Protein AF-A0A2V8TR95-F1 (afdb_monomer_lite)

Radius of gyration: 20.81 Å; chains: 1; bounding box: 46×39×70 Å

Sequence (182 aa):
MVLDLKSNHQAQTRVYATKDAMKPKHHFWSSLAAGGALYWATGSSASLAGAMIGGFLIDSDHIIDQLWSIRHGAPLRRPVEDRPGRVKTAGMRASLVDRLRPRKLLRLPLIFHSYELLAAVAILTLNLSTPFLFGLLSGYVLHLSLDMMRHQHEFRSPLFYLLSYRLSNGFRRDRLIKPEYL

Secondary structure (DSSP, 8-state):
----SHHHHHHHHHHT-------HHHHHHHHHHHHHHHHHHH--HHHHHHHHHHHTGGGHHHHHHHHHHHHTT--SS------TT------HHHHHHHHHS-GGG-B---TTS-HHHHHHHHHHHHHH--HHHHHHHHHHHHHHHHHHHS-GGGBS-GGGG-HHHHHHTTTBHHHHB-GGG-

Structure (mmCIF, N/CA/C/O backbone):
data_AF-A0A2V8TR95-F1
#
_entry.id   AF-A0A2V8TR95-F1
#
loop_
_atom_site.group_PDB
_atom_site.id
_atom_site.type_symbol
_atom_site.label_atom_id
_atom_site.label_alt_id
_atom_site.label_comp_id
_atom_site.label_asym_id
_atom_site.label_entity_id
_atom_site.label_seq_id
_atom_site.pdbx_PDB_ins_code
_atom_site.Cartn_x
_atom_site.Cartn_y
_atom_site.Cartn_z
_atom_site.occupancy
_atom_site.B_iso_or_equiv
_atom_site.auth_seq_id
_atom_site.auth_comp_id
_atom_site.auth_asym_id
_atom_site.auth_atom_id
_atom_site.pdbx_PDB_model_num
ATOM 1 N N . MET A 1 1 ? -4.361 22.505 -51.318 1.00 41.06 1 MET A N 1
ATOM 2 C CA . MET A 1 1 ? -4.830 21.521 -50.321 1.00 41.06 1 MET A CA 1
ATOM 3 C C . MET A 1 1 ? -3.727 21.349 -49.280 1.00 41.06 1 MET A C 1
ATOM 5 O O . MET A 1 1 ? -2.886 20.474 -49.406 1.00 41.06 1 MET A O 1
ATOM 9 N N . VAL A 1 2 ? -3.649 22.286 -48.330 1.00 38.59 2 VAL A N 1
ATOM 10 C CA . VAL A 1 2 ? -2.674 22.260 -47.228 1.00 38.59 2 VAL A CA 1
ATOM 11 C C . VAL A 1 2 ? -3.328 21.453 -46.115 1.00 38.59 2 VAL A C 1
ATOM 13 O O . VAL A 1 2 ? -4.186 21.969 -45.405 1.00 38.59 2 VAL A O 1
ATOM 16 N N . LEU A 1 3 ? -3.019 20.159 -46.055 1.00 39.38 3 LEU A N 1
ATOM 17 C CA . LEU A 1 3 ? -3.517 19.288 -44.998 1.00 39.38 3 LEU A CA 1
ATOM 18 C C . LEU A 1 3 ? -2.753 19.563 -43.699 1.00 39.38 3 LEU A C 1
ATOM 20 O O . LEU A 1 3 ? -1.528 19.644 -43.652 1.00 39.38 3 LEU A O 1
ATOM 24 N N . ASP A 1 4 ? -3.562 19.753 -42.671 1.00 48.91 4 ASP A N 1
ATOM 25 C CA . ASP A 1 4 ? -3.293 20.093 -41.286 1.00 48.91 4 ASP A CA 1
ATOM 26 C C . ASP A 1 4 ? -2.218 19.215 -40.608 1.00 48.91 4 ASP A C 1
ATOM 28 O O . ASP A 1 4 ? -2.488 18.142 -40.076 1.00 48.91 4 ASP A O 1
ATOM 32 N N . LEU A 1 5 ? -0.974 19.701 -40.602 1.00 45.16 5 LEU A N 1
ATOM 33 C CA . LEU A 1 5 ? 0.138 19.143 -39.816 1.00 45.16 5 LEU A CA 1
ATOM 34 C C . LEU A 1 5 ? 0.207 19.718 -38.387 1.00 45.16 5 LEU A C 1
ATOM 36 O O . LEU A 1 5 ? 0.996 19.243 -37.569 1.00 45.16 5 LEU A O 1
ATOM 40 N N . LYS A 1 6 ? -0.598 20.742 -38.059 1.00 40.28 6 LYS A N 1
ATOM 41 C CA . LYS A 1 6 ? -0.555 21.405 -36.744 1.00 40.28 6 LYS A CA 1
ATOM 42 C C . LYS A 1 6 ? -1.412 20.691 -35.699 1.00 40.28 6 LYS A C 1
ATOM 44 O O . LYS A 1 6 ? -1.000 20.655 -34.538 1.00 40.28 6 LYS A O 1
ATOM 49 N N . SER A 1 7 ? -2.536 20.075 -36.075 1.00 42.84 7 SER A N 1
ATOM 50 C CA . SER A 1 7 ? -3.372 19.340 -35.112 1.00 42.84 7 SER A CA 1
ATOM 51 C C . SER A 1 7 ? -2.708 18.063 -34.586 1.00 42.84 7 SER A C 1
ATOM 53 O O . SER A 1 7 ? -2.855 17.732 -33.408 1.00 42.84 7 SER A O 1
ATOM 55 N N . ASN A 1 8 ? -1.881 17.397 -35.398 1.00 38.69 8 ASN A N 1
ATOM 56 C CA . ASN A 1 8 ? -1.250 16.133 -35.012 1.00 38.69 8 ASN A CA 1
ATOM 57 C C . ASN A 1 8 ? -0.116 16.320 -33.977 1.00 38.69 8 ASN A C 1
ATOM 59 O O . ASN A 1 8 ? 0.048 15.515 -33.059 1.00 38.69 8 ASN A O 1
ATOM 63 N N . HIS A 1 9 ? 0.618 17.438 -34.044 1.00 38.88 9 HIS A N 1
ATOM 64 C CA . HIS A 1 9 ? 1.634 17.777 -33.039 1.00 38.88 9 HIS A CA 1
ATOM 65 C C . HIS A 1 9 ? 1.031 18.213 -31.695 1.00 38.88 9 HIS A C 1
ATOM 67 O O . HIS A 1 9 ? 1.615 17.932 -30.643 1.00 38.88 9 HIS A O 1
ATOM 73 N N . GLN A 1 10 ? -0.140 18.860 -31.700 1.00 37.53 10 GLN A N 1
ATOM 74 C CA . GLN A 1 10 ? -0.847 19.212 -30.463 1.00 37.53 10 GLN A CA 1
ATOM 75 C C . GLN A 1 10 ? -1.501 17.998 -29.788 1.00 37.53 10 GLN A C 1
ATOM 77 O O . GLN A 1 10 ? -1.499 17.904 -28.560 1.00 37.53 10 GLN A O 1
ATOM 82 N N . ALA A 1 11 ? -1.983 17.028 -30.571 1.00 38.19 11 ALA A N 1
ATOM 83 C CA . ALA A 1 11 ? -2.485 15.765 -30.039 1.00 38.19 11 ALA A CA 1
ATOM 84 C C . ALA A 1 11 ? -1.372 14.952 -29.352 1.00 38.19 11 ALA A C 1
ATOM 86 O O . ALA A 1 11 ? -1.571 14.457 -28.245 1.00 38.19 11 ALA A O 1
ATOM 87 N N . GLN A 1 12 ? -0.173 14.886 -29.945 1.00 37.00 12 GLN A N 1
ATOM 88 C CA . GLN A 1 12 ? 0.962 14.169 -29.353 1.00 37.00 12 GLN A CA 1
ATOM 89 C C . GLN A 1 12 ? 1.557 14.877 -28.127 1.00 37.00 12 GLN A C 1
ATOM 91 O O . GLN A 1 12 ? 1.918 14.217 -27.156 1.00 37.00 12 GLN A O 1
ATOM 96 N N . THR A 1 13 ? 1.620 16.212 -28.107 1.00 33.09 13 THR A N 1
ATOM 97 C CA . THR A 1 13 ? 2.176 16.956 -26.956 1.00 33.09 13 THR A CA 1
ATOM 98 C C . THR A 1 13 ? 1.304 16.881 -25.702 1.00 33.09 13 THR A C 1
ATOM 100 O O . THR A 1 13 ? 1.837 16.959 -24.596 1.00 33.09 13 THR A O 1
ATOM 103 N N . ARG A 1 14 ? -0.008 16.640 -25.834 1.00 31.62 14 ARG A N 1
ATOM 104 C CA . ARG A 1 14 ? -0.898 16.400 -24.683 1.00 31.62 14 ARG A CA 1
ATOM 105 C C . ARG A 1 14 ? -0.671 15.044 -24.005 1.00 31.62 14 ARG A C 1
ATOM 107 O O . ARG A 1 14 ? -0.937 14.921 -22.813 1.00 31.62 14 ARG A O 1
ATOM 114 N N . VAL A 1 15 ? -0.160 14.050 -24.735 1.00 37.62 15 VAL A N 1
ATOM 115 C CA . VAL A 1 15 ? 0.069 12.682 -24.227 1.00 37.62 15 VAL A CA 1
ATOM 116 C C . VAL A 1 15 ? 1.329 12.596 -23.350 1.00 37.62 15 VAL A C 1
ATOM 118 O O . VAL A 1 15 ? 1.414 11.733 -22.481 1.00 37.62 15 VAL A O 1
ATOM 121 N N . TYR A 1 16 ? 2.265 13.541 -23.493 1.00 38.00 16 TYR A N 1
ATOM 122 C CA . TYR A 1 16 ? 3.501 13.625 -22.701 1.00 38.00 16 TYR A CA 1
ATOM 123 C C . TYR A 1 16 ? 3.459 14.697 -21.604 1.00 38.00 16 TYR A C 1
ATOM 125 O O . TYR A 1 16 ? 4.505 15.130 -21.116 1.00 38.00 16 TYR A O 1
ATOM 133 N N . ALA A 1 17 ? 2.268 15.130 -21.179 1.00 35.12 17 ALA A N 1
ATOM 134 C CA . ALA A 1 17 ? 2.146 15.794 -19.891 1.00 35.12 17 ALA A CA 1
ATOM 135 C C . ALA A 1 17 ? 2.527 14.760 -18.827 1.00 35.12 17 ALA A C 1
ATOM 137 O O . ALA A 1 17 ? 1.745 13.863 -18.514 1.00 35.12 17 ALA A O 1
ATOM 138 N N . THR A 1 18 ? 3.767 14.840 -18.342 1.00 44.66 18 THR A N 1
ATOM 139 C CA . THR A 1 18 ? 4.293 14.051 -17.230 1.00 44.66 18 THR A CA 1
ATOM 140 C C . THR A 1 18 ? 3.308 14.156 -16.079 1.00 44.66 18 THR A C 1
ATOM 142 O O . THR A 1 18 ? 3.309 15.148 -15.352 1.00 44.66 18 THR A O 1
ATOM 145 N N . LYS A 1 19 ? 2.422 13.162 -15.960 1.00 44.09 19 LYS A N 1
ATOM 146 C CA . LYS A 1 19 ? 1.510 13.053 -14.832 1.00 44.09 19 LYS A CA 1
ATOM 147 C C . LYS A 1 19 ? 2.379 13.049 -13.592 1.00 44.09 19 LYS A C 1
ATOM 149 O O . LYS A 1 19 ? 3.249 12.185 -13.468 1.00 44.09 19 LYS A O 1
ATOM 154 N N . ASP A 1 20 ? 2.160 14.038 -12.733 1.00 47.38 20 ASP A N 1
ATOM 155 C CA . ASP A 1 20 ? 2.769 14.117 -11.419 1.00 47.38 20 ASP A CA 1
ATOM 156 C C . ASP A 1 20 ? 2.633 12.748 -10.760 1.00 47.38 20 ASP A C 1
ATOM 158 O O . ASP A 1 20 ? 1.543 12.317 -10.383 1.00 47.38 20 ASP A O 1
ATOM 162 N N . ALA A 1 21 ? 3.749 12.023 -10.689 1.00 53.06 21 ALA A N 1
ATOM 163 C CA . ALA A 1 21 ? 3.827 10.828 -9.879 1.00 53.06 21 ALA A CA 1
ATOM 164 C C . ALA A 1 21 ? 3.361 11.235 -8.480 1.00 53.06 21 ALA A C 1
ATOM 166 O O . ALA A 1 21 ? 3.911 12.197 -7.932 1.00 53.06 21 ALA A O 1
ATOM 167 N N . MET A 1 22 ? 2.346 10.564 -7.921 1.00 56.94 22 MET A N 1
ATOM 168 C CA . MET A 1 22 ? 1.971 10.808 -6.532 1.00 56.94 22 MET A CA 1
ATOM 169 C C . MET A 1 22 ? 3.197 10.515 -5.680 1.00 56.94 22 MET A C 1
ATOM 171 O O . MET A 1 22 ? 3.671 9.394 -5.555 1.00 56.94 22 MET A O 1
ATOM 175 N N . LYS A 1 23 ? 3.801 11.604 -5.217 1.00 69.62 23 LYS A N 1
ATOM 176 C CA . LYS A 1 23 ? 4.974 11.590 -4.360 1.00 69.62 23 LYS A CA 1
ATOM 177 C C . LYS A 1 23 ? 4.580 10.931 -3.031 1.00 69.62 23 LYS A C 1
ATOM 179 O O . LYS A 1 23 ? 3.426 11.085 -2.628 1.00 69.62 23 LYS A O 1
ATOM 184 N N . PRO A 1 24 ? 5.534 10.348 -2.290 1.00 76.56 24 PRO A N 1
ATOM 185 C CA . PRO A 1 24 ? 5.293 9.743 -0.973 1.00 76.56 24 PRO A CA 1
ATOM 186 C C . PRO A 1 24 ? 4.473 10.619 -0.006 1.00 76.56 24 PRO A C 1
ATOM 188 O O . PRO A 1 24 ? 3.729 10.123 0.830 1.00 76.56 24 PRO A O 1
ATOM 191 N N . LYS A 1 25 ? 4.530 11.949 -0.167 1.00 84.12 25 LYS A N 1
ATOM 192 C CA . LYS A 1 25 ? 3.698 12.908 0.575 1.00 84.12 25 LYS A CA 1
ATOM 193 C C . LYS A 1 25 ? 2.183 12.682 0.427 1.00 84.12 25 LYS A C 1
ATOM 195 O O . LYS A 1 25 ? 1.451 12.970 1.362 1.00 84.12 25 LYS A O 1
ATOM 200 N N . HIS A 1 26 ? 1.694 12.220 -0.725 1.00 86.00 26 HIS A N 1
ATOM 201 C CA . HIS A 1 26 ? 0.260 11.998 -0.941 1.00 86.00 26 HIS A CA 1
ATOM 202 C C . HIS A 1 26 ? -0.218 10.756 -0.190 1.00 86.00 26 HIS A C 1
ATOM 204 O O . HIS A 1 26 ? -1.254 10.818 0.469 1.00 86.00 26 HIS A O 1
ATOM 210 N N . HIS A 1 27 ? 0.574 9.682 -0.205 1.00 87.12 27 HIS A N 1
ATOM 211 C CA . HIS A 1 27 ? 0.346 8.490 0.613 1.00 87.12 27 HIS A CA 1
ATOM 212 C C . HIS A 1 27 ? 0.390 8.845 2.102 1.00 87.12 27 HIS A C 1
ATOM 214 O O . HIS A 1 27 ? -0.530 8.509 2.837 1.00 87.12 27 HIS A O 1
ATOM 220 N N . PHE A 1 28 ? 1.358 9.662 2.534 1.00 92.81 28 PHE A N 1
ATOM 221 C CA . PHE A 1 28 ? 1.416 10.159 3.911 1.00 92.81 28 PHE A CA 1
ATOM 222 C C . PHE A 1 28 ? 0.146 10.917 4.331 1.00 92.81 28 PHE A C 1
ATOM 224 O O . PHE A 1 28 ? -0.494 10.551 5.314 1.00 92.81 28 PHE A O 1
ATOM 231 N N . TRP A 1 29 ? -0.243 11.964 3.592 1.00 94.69 29 TRP A N 1
ATOM 232 C CA . TRP A 1 29 ? -1.382 12.808 3.977 1.00 94.69 29 TRP A CA 1
ATOM 233 C C . TRP A 1 29 ? -2.720 12.075 3.900 1.00 94.69 29 TRP A C 1
ATOM 235 O O . TRP A 1 29 ? -3.569 12.268 4.767 1.00 94.69 29 TRP A O 1
ATOM 245 N N . SER A 1 30 ? -2.910 11.225 2.891 1.00 92.50 30 SER A N 1
ATOM 246 C CA . SER A 1 30 ? -4.129 10.420 2.761 1.00 92.50 30 SER A CA 1
ATOM 247 C C . SER A 1 30 ? -4.240 9.375 3.875 1.00 92.50 30 SER A C 1
ATOM 249 O O . SER A 1 30 ? -5.306 9.242 4.473 1.00 92.50 30 SER A O 1
ATOM 251 N N . SER A 1 31 ? -3.133 8.719 4.236 1.00 93.44 31 SER A N 1
ATOM 252 C CA . SER A 1 31 ? -3.071 7.774 5.359 1.00 93.44 31 SER A CA 1
ATOM 253 C C . SER A 1 31 ? -3.316 8.451 6.697 1.00 93.44 31 SER A C 1
ATOM 255 O O . SER A 1 31 ? -4.042 7.917 7.533 1.00 93.44 31 SER A O 1
ATOM 257 N N . LEU A 1 32 ? -2.759 9.649 6.887 1.00 96.25 32 LEU A N 1
ATOM 258 C CA . LEU A 1 32 ? -2.975 10.441 8.092 1.00 96.25 32 LEU A CA 1
ATOM 259 C C . LEU A 1 32 ? -4.439 10.872 8.211 1.00 96.25 32 LEU A C 1
ATOM 261 O O . LEU A 1 32 ? -5.017 10.764 9.288 1.00 96.25 32 LEU A O 1
ATOM 265 N N . ALA A 1 33 ? -5.053 11.316 7.111 1.00 96.00 33 ALA A N 1
ATOM 266 C CA . ALA A 1 33 ? -6.463 11.689 7.087 1.00 96.00 33 ALA A CA 1
ATOM 267 C C . ALA A 1 33 ? -7.376 10.485 7.373 1.00 96.00 33 ALA A C 1
ATOM 269 O O . ALA A 1 33 ? -8.257 10.572 8.227 1.00 96.00 33 ALA A O 1
ATOM 270 N N . ALA A 1 34 ? -7.136 9.346 6.716 1.00 94.38 34 ALA A N 1
ATOM 271 C CA . ALA A 1 34 ? -7.910 8.125 6.929 1.00 94.38 34 ALA A CA 1
ATOM 272 C C . ALA A 1 34 ? -7.736 7.574 8.351 1.00 94.38 34 ALA A C 1
ATOM 274 O O . ALA A 1 34 ? -8.714 7.255 9.026 1.00 94.38 34 ALA A O 1
ATOM 275 N N . GLY A 1 35 ? -6.499 7.521 8.843 1.00 95.31 35 GLY A N 1
ATOM 276 C CA . GLY A 1 35 ? -6.199 7.109 10.208 1.00 95.31 35 GLY A CA 1
ATOM 277 C C . GLY A 1 35 ? -6.774 8.061 11.253 1.00 95.31 35 GLY A C 1
ATOM 278 O O . GLY A 1 35 ? -7.270 7.602 12.278 1.00 95.31 35 GLY A O 1
ATOM 279 N N . GLY A 1 36 ? -6.767 9.369 10.986 1.00 95.62 36 GLY A N 1
ATOM 280 C CA . GLY A 1 36 ? -7.379 10.386 11.840 1.00 95.62 36 GLY A CA 1
ATOM 281 C C . GLY A 1 36 ? -8.899 10.245 11.915 1.00 95.62 36 GLY A C 1
ATOM 282 O O . GLY A 1 36 ? -9.462 10.306 13.005 1.00 95.62 36 GLY A O 1
ATOM 283 N N . ALA A 1 37 ? -9.559 9.970 10.788 1.00 96.06 37 ALA A N 1
ATOM 284 C CA . ALA A 1 37 ? -10.992 9.681 10.755 1.00 96.06 37 ALA A CA 1
ATOM 285 C C . ALA A 1 37 ? -11.336 8.401 11.538 1.00 96.06 37 ALA A C 1
ATOM 287 O O . ALA A 1 37 ? -12.286 8.387 12.319 1.00 96.06 37 ALA A O 1
ATOM 288 N N . LEU A 1 38 ? -10.530 7.343 11.391 1.00 94.56 38 LEU A N 1
ATOM 289 C CA . LEU A 1 38 ? -10.694 6.107 12.162 1.00 94.56 38 LEU A CA 1
ATOM 290 C C . LEU A 1 38 ? -10.436 6.317 13.655 1.00 94.56 38 LEU A C 1
ATOM 292 O O . LEU A 1 38 ? -11.172 5.782 14.480 1.00 94.56 38 LEU A O 1
ATOM 296 N N . TYR A 1 39 ? -9.421 7.103 14.015 1.00 96.75 39 TYR A N 1
ATOM 297 C CA . TYR A 1 39 ? -9.163 7.485 15.402 1.00 96.75 39 TYR A CA 1
ATOM 298 C C . TYR A 1 39 ? -10.349 8.243 15.991 1.00 96.75 39 TYR A C 1
ATOM 300 O O . TYR A 1 39 ? -10.796 7.914 17.082 1.00 96.75 39 TYR A O 1
ATOM 308 N N . TRP A 1 40 ? -10.898 9.209 15.256 1.00 96.94 40 TRP A N 1
ATOM 309 C CA . TRP A 1 40 ? -12.067 9.964 15.693 1.00 96.94 40 TRP A CA 1
ATOM 310 C C . TRP A 1 40 ? -13.298 9.066 15.890 1.00 96.94 40 TRP A C 1
ATOM 312 O O . TRP A 1 40 ? -14.002 9.209 16.884 1.00 96.94 40 TRP A O 1
ATOM 322 N N . ALA A 1 41 ? -13.522 8.100 14.994 1.00 94.44 41 ALA A N 1
ATOM 323 C CA . ALA A 1 41 ? -14.658 7.183 15.073 1.00 94.44 41 ALA A CA 1
ATOM 324 C C . ALA A 1 41 ? -14.520 6.106 16.166 1.00 94.44 41 ALA A C 1
ATOM 326 O O . ALA A 1 41 ? -15.520 5.662 16.722 1.00 94.44 41 ALA A O 1
ATOM 327 N N . THR A 1 42 ? -13.297 5.653 16.459 1.00 92.88 42 THR A N 1
ATOM 328 C CA . THR A 1 42 ? -13.050 4.509 17.361 1.00 92.88 42 THR A CA 1
ATOM 329 C C . THR A 1 42 ? -12.437 4.896 18.707 1.00 92.88 42 THR A C 1
ATOM 331 O O . THR A 1 42 ? -12.373 4.065 19.609 1.00 92.88 42 THR A O 1
ATOM 334 N N . GLY A 1 43 ? -11.917 6.118 18.838 1.00 94.69 43 GLY A N 1
ATOM 335 C CA . GLY A 1 43 ? -11.102 6.565 19.970 1.00 94.69 43 GLY A CA 1
ATOM 336 C C . GLY A 1 43 ? -9.724 5.892 20.072 1.00 94.69 43 GLY A C 1
ATOM 337 O O . GLY A 1 43 ? -9.008 6.114 21.048 1.00 94.69 43 GLY A O 1
ATOM 338 N N . SER A 1 44 ? -9.329 5.054 19.104 1.00 95.75 44 SER A N 1
ATOM 339 C CA . SER A 1 44 ? -8.158 4.182 19.229 1.00 95.75 44 SER A CA 1
ATOM 340 C C . SER A 1 44 ? -6.945 4.702 18.464 1.00 95.75 44 SER A C 1
ATOM 342 O O . SER A 1 44 ? -6.918 4.707 17.235 1.00 95.75 44 SER A O 1
ATOM 344 N N . SER A 1 45 ? -5.874 5.083 19.165 1.00 96.50 45 SER A N 1
ATOM 345 C CA . SER A 1 45 ? -4.607 5.457 18.508 1.00 96.50 45 SER A CA 1
ATOM 346 C C . SER A 1 45 ? -4.005 4.300 17.699 1.00 96.50 45 SER A C 1
ATOM 348 O O . SER A 1 45 ? -3.273 4.526 16.734 1.00 96.50 45 SER A O 1
ATOM 350 N N . ALA A 1 46 ? -4.370 3.059 18.035 1.00 96.38 46 ALA A N 1
ATOM 351 C CA . ALA A 1 46 ? -3.960 1.872 17.304 1.00 96.38 46 ALA A CA 1
ATOM 352 C C . ALA A 1 46 ? -4.519 1.845 15.871 1.00 96.38 46 ALA A C 1
ATOM 354 O O . ALA A 1 46 ? -3.802 1.422 14.967 1.00 96.38 46 ALA A O 1
ATOM 355 N N . SER A 1 47 ? -5.743 2.334 15.622 1.00 95.62 47 SER A N 1
ATOM 356 C CA . SER A 1 47 ? -6.297 2.391 14.260 1.00 95.62 47 SER A CA 1
ATOM 357 C C . SER A 1 47 ? -5.602 3.444 13.396 1.00 95.62 47 SER A C 1
ATOM 359 O O . SER A 1 47 ? -5.356 3.203 12.217 1.00 95.62 47 SER A O 1
ATOM 361 N N . LEU A 1 48 ? -5.214 4.583 13.982 1.00 96.62 48 LEU A N 1
ATOM 362 C CA . LEU A 1 48 ? -4.373 5.578 13.310 1.00 96.62 48 LEU A CA 1
ATOM 363 C C . LEU A 1 48 ? -3.007 4.985 12.947 1.00 96.62 48 LEU A C 1
ATOM 365 O O . LEU A 1 48 ? -2.575 5.097 11.802 1.00 96.62 48 LEU A O 1
ATOM 369 N N . ALA A 1 49 ? -2.345 4.329 13.905 1.00 97.00 49 ALA A N 1
ATOM 370 C CA . ALA A 1 49 ? -1.050 3.694 13.675 1.00 97.00 49 ALA A CA 1
ATOM 371 C C . ALA A 1 49 ? -1.136 2.619 12.583 1.00 97.00 49 ALA A C 1
ATOM 373 O O . ALA A 1 49 ? -0.312 2.604 11.669 1.00 97.00 49 ALA A O 1
ATOM 374 N N . GLY A 1 50 ? -2.168 1.772 12.633 1.00 96.56 50 GLY A N 1
ATOM 375 C CA . GLY A 1 50 ? -2.447 0.786 11.595 1.00 96.56 50 GLY A CA 1
ATOM 376 C C . GLY A 1 50 ? -2.603 1.439 10.223 1.00 96.56 50 GLY A C 1
ATOM 377 O O . GLY A 1 50 ? -1.911 1.053 9.286 1.00 96.56 50 GLY A O 1
ATOM 378 N N . ALA A 1 51 ? -3.438 2.477 10.110 1.00 96.56 51 ALA A N 1
ATOM 379 C CA . ALA A 1 51 ? -3.671 3.176 8.847 1.00 96.56 51 ALA A CA 1
ATOM 380 C C . ALA A 1 51 ? -2.406 3.834 8.285 1.00 96.56 51 ALA A C 1
ATOM 382 O O . ALA A 1 51 ? -2.164 3.755 7.085 1.00 96.56 51 ALA A O 1
ATOM 383 N N . MET A 1 52 ? -1.557 4.413 9.137 1.00 96.44 52 MET A N 1
ATOM 384 C CA . MET A 1 52 ? -0.259 4.957 8.724 1.00 96.44 52 MET A CA 1
ATOM 385 C C . MET A 1 52 ? 0.702 3.867 8.245 1.00 96.44 52 MET A C 1
ATOM 387 O O . MET A 1 52 ? 1.428 4.064 7.269 1.00 96.44 52 MET A O 1
ATOM 391 N N . ILE A 1 53 ? 0.705 2.704 8.900 1.00 94.81 53 ILE A N 1
ATOM 392 C CA . ILE A 1 53 ? 1.540 1.581 8.474 1.00 94.81 53 ILE A CA 1
ATOM 393 C C . ILE A 1 53 ? 1.071 1.058 7.118 1.00 94.81 53 ILE A C 1
ATOM 395 O O . ILE A 1 53 ? 1.868 0.980 6.186 1.00 94.81 53 ILE A O 1
ATOM 399 N N . GLY A 1 54 ? -0.220 0.751 7.000 1.00 92.31 54 GLY A N 1
ATOM 400 C CA . GLY A 1 54 ? -0.801 0.173 5.790 1.00 92.31 54 GLY A CA 1
ATOM 401 C C . GLY A 1 54 ? -0.831 1.144 4.615 1.00 92.31 54 GLY A C 1
ATOM 402 O O . GLY A 1 54 ? -0.722 0.732 3.469 1.00 92.31 54 GLY A O 1
ATOM 403 N N . GLY A 1 55 ? -0.978 2.433 4.905 1.00 90.31 55 GLY A N 1
ATOM 404 C CA . GLY A 1 55 ? -1.175 3.463 3.899 1.00 90.31 55 GLY A CA 1
ATOM 405 C C . GLY A 1 55 ? 0.096 4.168 3.418 1.00 90.31 55 GLY A C 1
ATOM 406 O O . GLY A 1 55 ? 0.125 4.691 2.308 1.00 90.31 55 GLY A O 1
ATOM 407 N N . PHE A 1 56 ? 1.138 4.218 4.256 1.00 91.69 56 PHE A N 1
ATOM 408 C CA . PHE A 1 56 ? 2.359 4.977 3.972 1.00 91.69 56 PHE A CA 1
ATOM 409 C C . PHE A 1 56 ? 3.636 4.166 4.184 1.00 91.69 56 PHE A C 1
ATOM 411 O O . PHE A 1 56 ? 4.505 4.175 3.322 1.00 91.69 56 PHE A O 1
ATOM 418 N N . LEU A 1 57 ? 3.794 3.450 5.303 1.00 90.31 57 LEU A N 1
ATOM 419 C CA . LEU A 1 57 ? 5.049 2.713 5.540 1.00 90.31 57 LEU A CA 1
ATOM 420 C C . LEU A 1 57 ? 5.228 1.527 4.590 1.00 90.31 57 LEU A C 1
ATOM 422 O O . LEU A 1 57 ? 6.368 1.155 4.304 1.00 90.31 57 LEU A O 1
ATOM 426 N N . ILE A 1 58 ? 4.131 0.977 4.072 1.00 87.81 58 ILE A N 1
ATOM 427 C CA . ILE A 1 58 ? 4.143 -0.054 3.031 1.00 87.81 58 ILE A CA 1
ATOM 428 C C . ILE A 1 58 ? 4.910 0.387 1.771 1.00 87.81 58 ILE A C 1
ATOM 430 O O . ILE A 1 58 ? 5.579 -0.453 1.175 1.00 87.81 58 ILE A O 1
ATOM 434 N N . ASP A 1 59 ? 4.960 1.687 1.450 1.00 86.06 59 ASP A N 1
ATOM 435 C CA . ASP A 1 59 ? 5.754 2.222 0.327 1.00 86.06 59 ASP A CA 1
ATOM 436 C C . ASP A 1 59 ? 7.273 2.058 0.476 1.00 86.06 59 ASP A C 1
ATOM 438 O O . ASP A 1 59 ? 8.038 2.318 -0.458 1.00 86.06 59 ASP A O 1
ATOM 442 N N . SER A 1 60 ? 7.753 1.637 1.646 1.00 83.44 60 SER A N 1
ATOM 443 C CA . SER A 1 60 ? 9.186 1.463 1.890 1.00 83.44 60 SER A CA 1
ATOM 444 C C . SER A 1 60 ? 9.816 0.380 1.005 1.00 83.44 60 SER A C 1
ATOM 446 O O . SER A 1 60 ? 11.031 0.404 0.794 1.00 83.44 60 SER A O 1
ATOM 448 N N . ASP A 1 61 ? 9.028 -0.548 0.450 1.00 80.94 61 ASP A N 1
ATOM 449 C CA . ASP A 1 61 ? 9.530 -1.544 -0.503 1.00 80.94 61 ASP A CA 1
ATOM 450 C C . ASP A 1 61 ? 10.061 -0.903 -1.801 1.00 80.94 61 ASP A C 1
ATOM 452 O O . ASP A 1 61 ? 11.080 -1.358 -2.325 1.00 80.94 61 ASP A O 1
ATOM 456 N N . HIS A 1 62 ? 9.501 0.228 -2.245 1.00 81.62 62 HIS A N 1
ATOM 457 C CA . HIS A 1 62 ? 10.053 1.015 -3.356 1.00 81.62 62 HIS A CA 1
ATOM 458 C C . HIS A 1 62 ? 11.433 1.592 -3.042 1.00 81.62 62 HIS A C 1
ATOM 460 O O . HIS A 1 62 ? 12.289 1.662 -3.926 1.00 81.62 62 HIS A O 1
ATOM 466 N N . ILE A 1 63 ? 11.676 2.001 -1.791 1.00 78.31 63 ILE A N 1
ATOM 467 C CA . ILE A 1 63 ? 12.983 2.523 -1.361 1.00 78.31 63 ILE A CA 1
ATOM 468 C C . ILE A 1 63 ? 14.018 1.401 -1.412 1.00 78.31 63 ILE A C 1
ATOM 470 O O . ILE A 1 63 ? 15.113 1.599 -1.940 1.00 78.31 63 ILE A O 1
ATOM 474 N N . ILE A 1 64 ? 13.667 0.218 -0.905 1.00 78.38 64 ILE A N 1
ATOM 475 C CA . ILE A 1 64 ? 14.538 -0.963 -0.930 1.00 78.38 64 ILE A CA 1
ATOM 476 C C . ILE A 1 64 ? 14.873 -1.335 -2.377 1.00 78.38 64 ILE A C 1
ATOM 478 O O . ILE A 1 64 ? 16.050 -1.505 -2.709 1.00 78.38 64 ILE A O 1
ATOM 482 N N . ASP A 1 65 ? 13.870 -1.376 -3.251 1.00 75.06 65 ASP A N 1
ATOM 483 C CA . ASP A 1 65 ? 14.051 -1.686 -4.668 1.00 75.06 65 ASP A CA 1
ATOM 484 C C . ASP A 1 65 ? 14.916 -0.638 -5.370 1.00 75.06 65 ASP A C 1
ATOM 486 O O . ASP A 1 65 ? 15.801 -0.974 -6.164 1.00 75.06 65 ASP A O 1
ATOM 490 N N . GLN A 1 66 ? 14.728 0.640 -5.043 1.00 73.56 66 GLN A N 1
ATOM 491 C CA . GLN A 1 66 ? 15.523 1.720 -5.608 1.00 73.56 66 GLN A CA 1
ATOM 492 C C . GLN A 1 66 ? 16.976 1.686 -5.118 1.00 73.56 66 GLN A C 1
ATOM 494 O O . GLN A 1 66 ? 17.891 1.836 -5.930 1.00 73.56 66 GLN A O 1
ATOM 499 N N . LEU A 1 67 ? 17.216 1.423 -3.833 1.00 77.25 67 LEU A N 1
ATOM 500 C CA . LEU A 1 67 ? 18.560 1.247 -3.277 1.00 77.25 67 LEU A CA 1
ATOM 501 C C . LEU A 1 67 ? 19.262 0.028 -3.883 1.00 77.25 67 LEU A C 1
ATOM 503 O O . LEU A 1 67 ? 20.429 0.114 -4.275 1.00 77.25 67 LEU A O 1
ATOM 507 N N . TRP A 1 68 ? 18.546 -1.090 -4.029 1.00 75.88 68 TRP A N 1
ATOM 508 C CA . TRP A 1 68 ? 19.055 -2.286 -4.695 1.00 75.88 68 TRP A CA 1
ATOM 509 C C . TRP A 1 68 ? 19.418 -1.994 -6.151 1.00 75.88 68 TRP A C 1
ATOM 511 O O . TRP A 1 68 ? 20.497 -2.362 -6.618 1.00 75.88 68 TRP A O 1
ATOM 521 N N . SER A 1 69 ? 18.542 -1.283 -6.857 1.00 71.38 69 SER A N 1
ATOM 522 C CA . SER A 1 69 ? 18.737 -0.846 -8.236 1.00 71.38 69 SER A CA 1
ATOM 523 C C . SER A 1 69 ? 19.989 0.028 -8.379 1.00 71.38 69 SER A C 1
ATOM 525 O O . SER A 1 69 ? 20.808 -0.223 -9.262 1.00 71.38 69 SER A O 1
ATOM 527 N N . ILE A 1 70 ? 20.179 1.017 -7.497 1.00 71.00 70 ILE A N 1
ATOM 528 C CA . ILE A 1 70 ? 21.371 1.885 -7.476 1.00 71.00 70 ILE A CA 1
ATOM 529 C C . ILE A 1 70 ? 22.634 1.054 -7.215 1.00 71.00 70 ILE A C 1
ATOM 531 O O . ILE A 1 70 ? 23.615 1.186 -7.947 1.00 71.00 70 ILE A O 1
ATOM 535 N N . ARG A 1 71 ? 22.597 0.137 -6.237 1.00 74.62 71 ARG A N 1
ATOM 536 C CA . ARG A 1 71 ? 23.721 -0.761 -5.917 1.00 74.62 71 ARG A CA 1
ATOM 537 C C . ARG A 1 71 ? 24.144 -1.632 -7.102 1.00 74.62 71 ARG A C 1
ATOM 539 O O . ARG A 1 71 ? 25.328 -1.910 -7.254 1.00 74.62 71 ARG A O 1
ATOM 546 N N . HIS A 1 72 ? 23.198 -2.037 -7.948 1.00 69.38 72 HIS A N 1
ATOM 547 C CA . HIS A 1 72 ? 23.453 -2.863 -9.135 1.00 69.38 72 HIS A CA 1
ATOM 548 C C . HIS A 1 72 ? 23.670 -2.037 -10.417 1.00 69.38 72 HIS A C 1
ATOM 550 O O . HIS A 1 72 ? 23.629 -2.580 -11.522 1.00 69.38 72 HIS A O 1
ATOM 556 N N . GLY A 1 73 ? 23.937 -0.732 -10.284 1.00 61.97 73 GLY A N 1
ATOM 557 C CA . GLY A 1 73 ? 24.395 0.119 -11.383 1.00 61.97 73 GLY A CA 1
ATOM 558 C C . GLY A 1 73 ? 23.291 0.827 -12.169 1.00 61.97 73 GLY A C 1
ATOM 559 O O . GLY A 1 73 ? 23.536 1.266 -13.298 1.00 61.97 73 GLY A O 1
ATOM 560 N N . ALA A 1 74 ? 22.081 0.956 -11.615 1.00 62.47 74 ALA A N 1
ATOM 561 C CA . ALA A 1 74 ? 21.079 1.850 -12.185 1.00 62.47 74 ALA A CA 1
ATOM 562 C C . ALA A 1 74 ? 21.460 3.321 -11.952 1.00 62.47 74 ALA A C 1
ATOM 564 O O . ALA A 1 74 ? 21.921 3.675 -10.865 1.00 62.47 74 ALA A O 1
ATOM 565 N N . PRO A 1 75 ? 21.239 4.203 -12.941 1.00 57.16 75 PRO A N 1
ATOM 566 C CA . PRO A 1 75 ? 21.502 5.621 -12.768 1.00 57.16 75 PRO A CA 1
ATOM 567 C C . PRO A 1 75 ? 20.561 6.212 -11.706 1.00 57.16 75 PRO A C 1
ATOM 569 O O . PRO A 1 75 ? 19.365 5.917 -11.690 1.00 57.16 75 PRO A O 1
ATOM 572 N N . LEU A 1 76 ? 21.097 7.093 -10.850 1.00 52.62 76 LEU A N 1
ATOM 573 C CA . LEU A 1 76 ? 20.351 7.814 -9.801 1.00 52.62 76 LEU A CA 1
ATOM 574 C C . LEU A 1 76 ? 19.181 8.642 -10.356 1.00 52.62 76 LEU A C 1
ATOM 576 O O . LEU A 1 76 ? 18.235 8.965 -9.641 1.00 52.62 76 LEU A O 1
ATOM 580 N N . ARG A 1 77 ? 19.241 8.984 -11.644 1.00 50.12 77 ARG A N 1
ATOM 581 C CA . ARG A 1 77 ? 18.226 9.745 -12.361 1.00 50.12 77 ARG A CA 1
ATOM 582 C C . ARG A 1 77 ? 17.980 9.056 -13.698 1.00 50.12 77 ARG A C 1
ATOM 584 O O . ARG A 1 77 ? 18.937 8.791 -14.426 1.00 50.12 77 ARG A O 1
ATOM 591 N N . ARG A 1 78 ? 16.716 8.766 -14.032 1.00 50.06 78 ARG A N 1
ATOM 592 C CA . ARG A 1 78 ? 16.369 8.390 -15.412 1.00 50.06 78 ARG A CA 1
ATOM 593 C C . ARG A 1 78 ? 16.868 9.519 -16.327 1.00 50.06 78 ARG A C 1
ATOM 595 O O . ARG A 1 78 ? 16.676 10.681 -15.952 1.00 50.06 78 ARG A O 1
ATOM 602 N N . PRO A 1 79 ? 17.515 9.226 -17.470 1.00 44.94 79 PRO A N 1
ATOM 603 C CA . PRO A 1 79 ? 17.746 10.244 -18.480 1.00 44.94 79 PRO A CA 1
ATOM 604 C C . PRO A 1 79 ? 16.378 10.831 -18.813 1.00 44.94 79 PRO A C 1
ATOM 606 O O . PRO A 1 79 ? 15.493 10.123 -19.285 1.00 44.94 79 PRO A O 1
ATOM 609 N N . VAL A 1 80 ? 16.165 12.092 -18.448 1.00 43.50 80 VAL A N 1
ATOM 610 C CA . VAL A 1 80 ? 14.999 12.819 -18.926 1.00 43.50 80 VAL A CA 1
ATOM 611 C C . VAL A 1 80 ? 15.236 12.944 -20.418 1.00 43.50 80 VAL A C 1
ATOM 613 O O . VAL A 1 80 ? 16.265 13.483 -20.832 1.00 43.50 80 VAL A O 1
ATOM 616 N N . GLU A 1 81 ? 14.341 12.373 -21.213 1.00 45.31 81 GLU A N 1
ATOM 617 C CA . GLU A 1 81 ? 14.296 12.608 -22.648 1.00 45.31 81 GLU A CA 1
ATOM 618 C C . GLU A 1 81 ? 13.879 14.075 -22.826 1.00 45.31 81 GLU A C 1
ATOM 620 O O . GLU A 1 81 ? 12.708 14.430 -22.946 1.00 45.31 81 GLU A O 1
ATOM 625 N N . ASP A 1 82 ? 14.862 14.961 -22.657 1.00 39.41 82 ASP A N 1
ATOM 626 C CA . ASP A 1 82 ? 14.725 16.407 -22.734 1.00 39.41 82 ASP A CA 1
ATOM 627 C C . ASP A 1 82 ? 14.399 16.766 -24.182 1.00 39.41 82 ASP A C 1
ATOM 629 O O . ASP A 1 82 ? 15.299 17.076 -24.955 1.00 39.41 82 ASP A O 1
ATOM 633 N N . ARG A 1 83 ? 13.102 16.779 -24.506 1.00 43.31 83 ARG A N 1
ATOM 634 C CA . ARG A 1 83 ? 12.495 17.354 -25.717 1.00 43.31 83 ARG A CA 1
ATOM 635 C C . ARG A 1 83 ? 12.977 16.733 -27.050 1.00 43.31 83 ARG A C 1
ATOM 637 O O . ARG A 1 83 ? 14.166 16.507 -27.268 1.00 43.31 83 ARG A O 1
ATOM 644 N N . PRO A 1 84 ? 12.085 16.540 -28.036 1.00 38.53 84 PRO A N 1
ATOM 645 C CA . PRO A 1 84 ? 12.527 16.201 -29.383 1.00 38.53 84 PRO A CA 1
ATOM 646 C C . PRO A 1 84 ? 13.323 17.396 -29.933 1.00 38.53 84 PRO A C 1
ATOM 648 O O . PRO A 1 84 ? 12.754 18.454 -30.189 1.00 38.53 84 PRO A O 1
ATOM 651 N N . GLY A 1 85 ? 14.650 17.267 -30.043 1.00 41.97 85 GLY A N 1
ATOM 652 C CA . GLY A 1 85 ? 15.490 18.277 -30.701 1.00 41.97 85 GLY A CA 1
ATOM 653 C C . GLY A 1 85 ? 16.830 18.622 -30.052 1.00 41.97 85 GLY A C 1
ATOM 654 O O . GLY A 1 85 ? 17.568 19.414 -30.633 1.00 41.97 85 GLY A O 1
ATOM 655 N N . ARG A 1 86 ? 17.208 18.055 -28.897 1.00 37.38 86 ARG A N 1
ATOM 656 C CA . ARG A 1 86 ? 18.563 18.267 -28.354 1.00 37.38 86 ARG A CA 1
ATOM 657 C C . ARG A 1 86 ? 19.253 16.948 -28.051 1.00 37.38 86 ARG A C 1
ATOM 659 O O . ARG A 1 86 ? 19.288 16.490 -26.915 1.00 37.38 86 ARG A O 1
ATOM 666 N N . VAL A 1 87 ? 19.856 16.371 -29.091 1.00 40.69 87 VAL A N 1
ATOM 667 C CA . VAL A 1 87 ? 20.865 15.316 -28.956 1.00 40.69 87 VAL A CA 1
ATOM 668 C C . VAL A 1 87 ? 22.030 15.916 -28.169 1.00 40.69 87 VAL A C 1
ATOM 670 O O . VAL A 1 87 ? 22.936 16.526 -28.731 1.00 40.69 87 VAL A O 1
ATOM 673 N N . LYS A 1 88 ? 21.994 15.809 -26.836 1.00 43.28 88 LYS A N 1
ATOM 674 C CA . LYS A 1 88 ? 23.220 15.935 -26.057 1.00 43.28 88 LYS A CA 1
ATOM 675 C C . LYS A 1 88 ? 24.061 14.749 -26.475 1.00 43.28 88 LYS A C 1
ATOM 677 O O . LYS A 1 88 ? 23.648 13.607 -26.297 1.00 43.28 88 LYS A O 1
ATOM 682 N N . THR A 1 89 ? 25.205 15.047 -27.068 1.00 43.69 89 THR A N 1
ATOM 683 C CA . THR A 1 89 ? 26.272 14.123 -27.430 1.00 43.69 89 THR A CA 1
ATOM 684 C C . THR A 1 89 ? 26.767 13.426 -26.160 1.00 43.69 89 THR A C 1
ATOM 686 O O . THR A 1 89 ? 27.821 13.736 -25.615 1.00 43.69 89 THR A O 1
ATOM 689 N N . ALA A 1 90 ? 25.971 12.499 -25.626 1.00 45.25 90 ALA A N 1
ATOM 690 C CA . ALA A 1 90 ? 26.441 11.489 -24.707 1.00 45.25 90 ALA A CA 1
ATOM 691 C C . ALA A 1 90 ? 27.426 10.673 -25.539 1.00 45.25 90 ALA A C 1
ATOM 693 O O . ALA A 1 90 ? 27.022 9.938 -26.441 1.00 45.25 90 ALA A O 1
ATOM 694 N N . GLY A 1 91 ? 28.721 10.937 -25.344 1.00 45.94 91 GLY A N 1
ATOM 695 C CA . GLY A 1 91 ? 29.782 10.378 -26.174 1.00 45.94 91 GLY A CA 1
ATOM 696 C C . GLY A 1 91 ? 29.605 8.872 -26.361 1.00 45.94 91 GLY A C 1
ATOM 697 O O . GLY A 1 91 ? 29.057 8.193 -25.498 1.00 45.94 91 GLY A O 1
ATOM 698 N N . MET A 1 92 ? 30.092 8.339 -27.479 1.00 48.06 92 MET A N 1
ATOM 699 C CA . MET A 1 92 ? 29.964 6.932 -27.891 1.00 48.06 92 MET A CA 1
ATOM 700 C C . MET A 1 92 ? 30.231 5.909 -26.759 1.00 48.06 92 MET A C 1
ATOM 702 O O . MET A 1 92 ? 29.632 4.837 -26.731 1.00 48.06 92 MET A O 1
ATOM 706 N N . ARG A 1 93 ? 31.063 6.276 -25.770 1.00 43.94 93 ARG A N 1
ATOM 707 C CA . ARG A 1 93 ? 31.310 5.524 -24.528 1.00 43.94 93 ARG A CA 1
ATOM 708 C C . ARG A 1 93 ? 30.102 5.420 -23.586 1.00 43.94 93 ARG A C 1
ATOM 710 O O . ARG A 1 93 ? 29.862 4.339 -23.066 1.00 43.94 93 ARG A O 1
ATOM 717 N N . ALA A 1 94 ? 29.332 6.488 -23.379 1.00 51.22 94 ALA A N 1
ATOM 718 C CA . ALA A 1 94 ? 28.109 6.456 -22.574 1.00 51.22 94 ALA A CA 1
ATOM 719 C C . ALA A 1 94 ? 27.041 5.560 -23.221 1.00 51.22 94 ALA A C 1
ATOM 721 O O . ALA A 1 94 ? 26.434 4.747 -22.536 1.00 51.22 94 ALA A O 1
ATOM 722 N N . SER A 1 95 ? 26.905 5.622 -24.551 1.00 53.50 95 SER A N 1
ATOM 723 C CA . SER A 1 95 ? 26.003 4.751 -25.321 1.00 53.50 95 SER A CA 1
ATOM 724 C C . SER A 1 95 ? 26.398 3.267 -25.241 1.00 53.50 95 SER A C 1
ATOM 726 O O . SER A 1 95 ? 25.550 2.410 -25.001 1.00 53.50 95 SER A O 1
ATOM 728 N N . LEU A 1 96 ? 27.693 2.945 -25.354 1.00 54.06 96 LEU A N 1
ATOM 729 C CA . LEU A 1 96 ? 28.200 1.575 -25.185 1.00 54.06 96 LEU A CA 1
ATOM 730 C C . LEU A 1 96 ? 27.998 1.047 -23.759 1.00 54.06 96 LEU A C 1
ATOM 732 O O . LEU A 1 96 ? 27.546 -0.083 -23.589 1.00 54.06 96 LEU A O 1
ATOM 736 N N . VAL A 1 97 ? 28.275 1.864 -22.739 1.00 54.94 97 VAL A N 1
ATOM 737 C CA . VAL A 1 97 ? 28.066 1.503 -21.328 1.00 54.94 97 VAL A CA 1
ATOM 738 C C . VAL A 1 97 ? 26.577 1.346 -21.007 1.00 54.94 97 VAL A C 1
ATOM 740 O O . VAL A 1 97 ? 26.212 0.403 -20.313 1.00 54.94 97 VAL A O 1
ATOM 743 N N . ASP A 1 98 ? 25.697 2.193 -21.549 1.00 55.41 98 ASP A N 1
ATOM 744 C CA . ASP A 1 98 ? 24.243 2.070 -21.381 1.00 55.41 98 ASP A CA 1
ATOM 745 C C . ASP A 1 98 ? 23.663 0.843 -22.105 1.00 55.41 98 ASP A C 1
ATOM 747 O O . ASP A 1 98 ? 22.687 0.261 -21.620 1.00 55.41 98 ASP A O 1
ATOM 751 N N . ARG A 1 99 ? 24.266 0.430 -23.232 1.00 50.69 99 ARG A N 1
ATOM 752 C CA . ARG A 1 99 ? 23.874 -0.754 -24.020 1.00 50.69 99 ARG A CA 1
ATOM 753 C C . ARG A 1 99 ? 24.385 -2.065 -23.421 1.00 50.69 99 ARG A C 1
ATOM 755 O O . ARG A 1 99 ? 23.701 -3.080 -23.515 1.00 50.69 99 ARG A O 1
ATOM 762 N N . LEU A 1 100 ? 25.559 -2.037 -22.791 1.00 53.81 100 LEU A N 1
ATOM 763 C CA . LEU A 1 100 ? 26.138 -3.162 -22.050 1.00 53.81 100 LEU A CA 1
ATOM 764 C C . LEU A 1 100 ? 25.655 -3.218 -20.590 1.00 53.81 100 LEU A C 1
ATOM 766 O O . LEU A 1 100 ? 25.929 -4.197 -19.895 1.00 53.81 100 LEU A O 1
ATOM 770 N N . ARG A 1 101 ? 24.919 -2.200 -20.114 1.00 56.94 101 ARG A N 1
ATOM 771 C CA . ARG A 1 101 ? 24.389 -2.162 -18.747 1.00 56.94 101 ARG A CA 1
ATOM 772 C C . ARG A 1 101 ? 23.459 -3.362 -18.535 1.00 56.94 101 ARG A C 1
ATOM 774 O O . ARG A 1 101 ? 22.517 -3.551 -19.312 1.00 56.94 101 ARG A O 1
ATOM 781 N N . PRO A 1 102 ? 23.636 -4.145 -17.460 1.00 52.16 102 PRO A N 1
ATOM 782 C CA . PRO A 1 102 ? 22.789 -5.293 -17.175 1.00 52.16 102 PRO A CA 1
ATOM 783 C C . PRO A 1 102 ? 21.418 -4.842 -16.638 1.00 52.16 102 PRO A C 1
ATOM 785 O O . PRO A 1 102 ? 21.065 -5.077 -15.487 1.00 52.16 102 PRO A O 1
ATOM 788 N N . ARG A 1 103 ? 20.585 -4.232 -17.497 1.00 53.06 103 ARG A N 1
ATOM 789 C CA . ARG A 1 103 ? 19.175 -3.892 -17.203 1.00 53.06 103 ARG A CA 1
ATOM 790 C C . ARG A 1 103 ? 18.352 -5.129 -16.803 1.00 53.06 103 ARG A C 1
ATOM 792 O O . ARG A 1 103 ? 17.332 -5.003 -16.136 1.00 53.06 103 ARG A O 1
ATOM 799 N N . LYS A 1 104 ? 18.839 -6.328 -17.154 1.00 50.34 104 LYS A N 1
ATOM 800 C CA . LYS A 1 104 ? 18.270 -7.640 -16.805 1.00 50.34 104 LYS A CA 1
ATOM 801 C C . LYS A 1 104 ? 18.335 -7.985 -15.307 1.00 50.34 104 LYS A C 1
ATOM 803 O O . LYS A 1 104 ? 17.681 -8.943 -14.906 1.00 50.34 104 LYS A O 1
ATOM 808 N N . LEU A 1 105 ? 19.112 -7.254 -14.498 1.00 52.69 105 LEU A N 1
ATOM 809 C CA . LEU A 1 105 ? 19.299 -7.542 -13.066 1.00 52.69 105 LEU A CA 1
ATOM 810 C C . LEU A 1 105 ? 18.370 -6.744 -12.142 1.00 52.69 105 LEU A C 1
ATOM 812 O O . LEU A 1 105 ? 18.353 -6.990 -10.936 1.00 52.69 105 LEU A O 1
ATOM 816 N N . LEU A 1 106 ? 17.593 -5.805 -12.685 1.00 63.50 106 LEU A N 1
ATOM 817 C CA . LEU A 1 106 ? 16.661 -5.012 -11.892 1.00 63.50 106 LEU A CA 1
ATOM 818 C C . LEU A 1 106 ? 15.449 -5.860 -11.514 1.00 63.50 106 LEU A C 1
ATOM 820 O O . LEU A 1 106 ? 14.698 -6.317 -12.381 1.00 63.50 106 LEU A O 1
ATOM 824 N N . ARG A 1 107 ? 15.287 -6.071 -10.208 1.00 70.44 107 ARG A N 1
ATOM 825 C CA . ARG A 1 107 ? 14.162 -6.793 -9.619 1.00 70.44 107 ARG A CA 1
ATOM 826 C C . ARG A 1 107 ? 13.160 -5.799 -9.029 1.00 70.44 107 ARG A C 1
ATOM 828 O O . ARG A 1 107 ? 13.583 -4.780 -8.498 1.00 70.44 107 ARG A O 1
ATOM 835 N N . LEU A 1 108 ? 11.870 -6.104 -9.155 1.00 71.00 108 LEU A N 1
ATOM 836 C CA . LEU A 1 108 ? 10.750 -5.391 -8.523 1.00 71.00 108 LEU A CA 1
ATOM 837 C C . LEU A 1 108 ? 9.924 -6.382 -7.693 1.00 71.00 108 LEU A C 1
ATOM 839 O O . LEU A 1 108 ? 8.871 -6.838 -8.155 1.00 71.00 108 LEU A O 1
ATOM 843 N N . PRO A 1 109 ? 10.428 -6.820 -6.529 1.00 69.00 109 PRO A N 1
ATOM 844 C CA . PRO A 1 109 ? 9.664 -7.654 -5.617 1.00 69.00 109 PRO A CA 1
ATOM 845 C C . PRO A 1 109 ? 8.363 -6.986 -5.163 1.00 69.00 109 PRO A C 1
ATOM 847 O O . PRO A 1 109 ? 7.325 -7.658 -5.205 1.00 69.00 109 PRO A O 1
ATOM 850 N N . LEU A 1 110 ? 8.397 -5.688 -4.812 1.00 80.62 110 LEU A N 1
ATOM 851 C CA . LEU A 1 110 ? 7.225 -4.898 -4.390 1.00 80.62 110 LEU A CA 1
ATOM 852 C C . LEU A 1 110 ? 6.281 -5.707 -3.478 1.00 80.62 110 LEU A C 1
ATOM 854 O O . LEU A 1 110 ? 5.088 -5.846 -3.741 1.00 80.62 110 LEU A O 1
ATOM 858 N N . ILE A 1 111 ? 6.831 -6.397 -2.475 1.00 78.81 111 ILE A N 1
ATOM 859 C CA . ILE A 1 111 ? 6.112 -7.458 -1.744 1.00 78.81 111 ILE A CA 1
ATOM 860 C C . ILE A 1 111 ? 4.855 -6.894 -1.074 1.00 78.81 111 ILE A C 1
ATOM 862 O O . ILE A 1 111 ? 3.798 -7.534 -1.088 1.00 78.81 111 ILE A O 1
ATOM 866 N N . PHE A 1 112 ? 4.959 -5.667 -0.560 1.00 83.19 112 PHE A N 1
ATOM 867 C CA . PHE A 1 112 ? 3.877 -4.992 0.138 1.00 83.19 112 PHE A CA 1
ATOM 868 C C . PHE A 1 112 ? 2.827 -4.384 -0.799 1.00 83.19 112 PHE A C 1
ATOM 870 O O . PHE A 1 112 ? 1.827 -3.871 -0.327 1.00 83.19 112 PHE A O 1
ATOM 877 N N . HIS A 1 113 ? 2.997 -4.512 -2.115 1.00 84.25 113 HIS A N 1
ATOM 878 C CA . HIS A 1 113 ?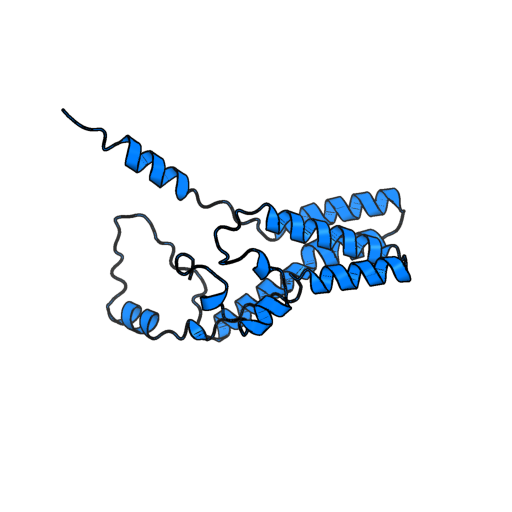 2.019 -4.120 -3.128 1.00 84.25 113 HIS A CA 1
ATOM 879 C C . HIS A 1 113 ? 1.367 -5.361 -3.734 1.00 84.25 113 HIS A C 1
ATOM 881 O O . HIS A 1 113 ? 1.442 -5.601 -4.946 1.00 84.25 113 HIS A O 1
ATOM 887 N N . SER A 1 114 ? 0.822 -6.239 -2.890 1.00 87.56 114 SER A N 1
ATOM 888 C CA . SER A 1 114 ? 0.218 -7.489 -3.349 1.00 87.56 114 SER A CA 1
ATOM 889 C C . SER A 1 114 ? -1.201 -7.697 -2.846 1.00 87.56 114 SER A C 1
ATOM 891 O O . SER A 1 114 ? -1.487 -7.544 -1.662 1.00 87.56 114 SER A O 1
ATOM 893 N N . TYR A 1 115 ? -2.093 -8.131 -3.742 1.00 88.69 115 TYR A N 1
ATOM 894 C CA . TYR A 1 115 ? -3.443 -8.542 -3.339 1.00 88.69 115 TYR A CA 1
ATOM 895 C C . TYR A 1 115 ? -3.428 -9.753 -2.401 1.00 88.69 115 TYR A C 1
ATOM 897 O O . TYR A 1 115 ? -4.324 -9.895 -1.578 1.00 88.69 115 TYR A O 1
ATOM 905 N N . GLU A 1 116 ? -2.402 -10.600 -2.489 1.00 91.75 116 GLU A N 1
ATOM 906 C CA . GLU A 1 116 ? -2.212 -11.733 -1.579 1.00 91.75 116 GLU A CA 1
ATOM 907 C C . GLU A 1 116 ? -1.965 -11.262 -0.142 1.00 91.75 116 GLU A C 1
ATOM 909 O O . GLU A 1 116 ? -2.611 -11.753 0.783 1.00 91.75 116 GLU A O 1
ATOM 914 N N . LEU A 1 117 ? -1.093 -10.266 0.053 1.00 90.62 117 LEU A N 1
ATOM 915 C CA . LEU A 1 117 ? -0.865 -9.697 1.378 1.00 90.62 117 LEU A CA 1
ATOM 916 C C . LEU A 1 117 ? -2.082 -8.901 1.865 1.00 90.62 117 LEU A C 1
ATOM 918 O O . LEU A 1 117 ? -2.430 -9.011 3.038 1.00 90.62 117 LEU A O 1
ATOM 922 N N . LEU A 1 118 ? -2.771 -8.166 0.982 1.00 93.31 118 LEU A N 1
ATOM 923 C CA . LEU A 1 118 ? -4.046 -7.528 1.328 1.00 93.31 118 LEU A CA 1
ATOM 924 C C . LEU A 1 118 ? -5.070 -8.562 1.822 1.00 93.31 118 LEU A C 1
ATOM 926 O O . LEU A 1 118 ? -5.699 -8.352 2.856 1.00 93.31 118 LEU A O 1
ATOM 930 N N . ALA A 1 119 ? -5.222 -9.685 1.114 1.00 93.50 119 ALA A N 1
ATOM 931 C CA . ALA A 1 119 ? -6.132 -10.760 1.496 1.00 93.50 119 ALA A CA 1
ATOM 932 C C . ALA A 1 119 ? -5.732 -11.390 2.838 1.00 93.50 119 ALA A C 1
ATOM 934 O O . ALA A 1 119 ? -6.593 -11.624 3.682 1.00 93.50 119 ALA A O 1
ATOM 935 N N . ALA A 1 120 ? -4.434 -11.604 3.075 1.00 93.88 120 ALA A N 1
ATOM 936 C CA . ALA A 1 120 ? -3.936 -12.099 4.356 1.00 93.88 120 ALA A CA 1
ATOM 937 C C . ALA A 1 120 ? -4.254 -11.131 5.508 1.00 93.88 120 ALA A C 1
ATOM 939 O O . ALA A 1 120 ? -4.771 -11.558 6.540 1.00 93.88 120 ALA A O 1
ATOM 940 N N . VAL A 1 121 ? -4.014 -9.826 5.323 1.00 94.31 121 VAL A N 1
ATOM 941 C CA . VAL A 1 121 ? -4.381 -8.794 6.307 1.00 94.31 121 VAL A CA 1
ATOM 942 C C . VAL A 1 121 ? -5.893 -8.774 6.523 1.00 94.31 121 VAL A C 1
ATOM 944 O O . VAL A 1 121 ? -6.324 -8.744 7.668 1.00 94.31 121 VAL A O 1
ATOM 947 N N . ALA A 1 122 ? -6.703 -8.868 5.466 1.00 95.50 122 ALA A N 1
ATOM 948 C CA . ALA A 1 122 ? -8.159 -8.913 5.580 1.00 95.50 122 ALA A CA 1
ATOM 949 C C . ALA A 1 122 ? -8.642 -10.126 6.392 1.00 95.50 122 ALA A C 1
ATOM 951 O O . ALA A 1 122 ? -9.451 -9.967 7.304 1.00 95.50 122 ALA A O 1
ATOM 952 N N . ILE A 1 123 ? -8.106 -11.322 6.124 1.00 96.25 123 ILE A N 1
ATOM 953 C CA . ILE A 1 123 ? -8.411 -12.536 6.893 1.00 96.25 123 ILE A CA 1
ATOM 954 C C . ILE A 1 123 ? -8.012 -12.346 8.361 1.00 96.25 123 ILE A C 1
ATOM 956 O O . ILE A 1 123 ? -8.807 -12.642 9.251 1.00 96.25 123 ILE A O 1
ATOM 960 N N . LEU A 1 124 ? -6.819 -11.814 8.640 1.00 95.81 124 LEU A N 1
ATOM 961 C CA . LEU A 1 124 ? -6.384 -11.536 10.013 1.00 95.81 124 LEU A CA 1
ATOM 962 C C . LEU A 1 124 ? -7.304 -10.532 10.715 1.00 95.81 124 LEU A C 1
ATOM 964 O O . LEU A 1 124 ? -7.667 -10.751 11.870 1.00 95.81 124 LEU A O 1
ATOM 968 N N . THR A 1 125 ? -7.728 -9.474 10.022 1.00 95.62 125 THR A N 1
ATOM 969 C CA . THR A 1 125 ? -8.684 -8.494 10.550 1.00 95.62 125 THR A CA 1
ATOM 970 C C . THR A 1 125 ? -10.012 -9.155 10.905 1.00 95.62 125 THR A C 1
ATOM 972 O O . THR A 1 125 ? -10.526 -8.900 11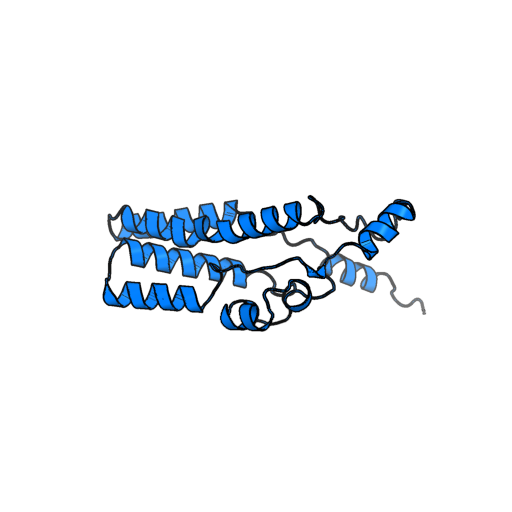.987 1.00 95.62 125 THR A O 1
ATOM 975 N N . LEU A 1 126 ? -10.538 -10.046 10.058 1.00 95.31 126 LEU A N 1
ATOM 976 C CA . LEU A 1 126 ? -11.790 -10.760 10.337 1.00 95.31 126 LEU A CA 1
ATOM 977 C C . LEU A 1 126 ? -11.683 -11.703 11.546 1.00 95.31 126 LEU A C 1
ATOM 979 O O . LEU A 1 126 ? -12.646 -11.842 12.292 1.00 95.31 126 LEU A O 1
ATOM 983 N N . ASN A 1 127 ? -10.523 -12.326 11.766 1.00 96.38 127 ASN A N 1
ATOM 984 C CA . ASN A 1 127 ? -10.332 -13.273 12.870 1.00 96.38 127 ASN A CA 1
ATOM 985 C C . ASN A 1 127 ? -10.024 -12.588 14.210 1.00 96.38 127 ASN A C 1
ATOM 987 O O . ASN A 1 127 ? -10.478 -13.047 15.253 1.00 96.38 127 ASN A O 1
ATOM 991 N N . LEU A 1 128 ? -9.238 -11.509 14.198 1.00 95.12 128 LEU A N 1
ATOM 992 C CA . LEU A 1 128 ? -8.739 -10.868 15.420 1.00 95.12 128 LEU A CA 1
ATOM 993 C C . LEU A 1 128 ? -9.481 -9.574 15.770 1.00 95.12 128 LEU A C 1
ATOM 995 O O . LEU A 1 128 ? -9.459 -9.160 16.925 1.00 95.12 128 LEU A O 1
ATOM 999 N N . SER A 1 129 ? -10.116 -8.927 14.788 1.00 93.50 129 SER A N 1
ATOM 1000 C CA . SER A 1 129 ? -10.970 -7.739 14.950 1.00 93.50 129 SER A CA 1
ATOM 1001 C C . SER A 1 129 ? -10.362 -6.603 15.787 1.00 93.50 129 SER A C 1
ATOM 1003 O O . SER A 1 129 ? -11.076 -5.843 16.439 1.00 93.50 129 SER A O 1
ATOM 1005 N N . THR A 1 130 ? -9.035 -6.452 15.781 1.00 95.00 130 THR A N 1
ATOM 1006 C CA . THR A 1 130 ? -8.379 -5.403 16.570 1.00 95.00 130 THR A CA 1
ATOM 1007 C C . THR A 1 130 ? -8.459 -4.047 15.857 1.00 95.00 130 THR A C 1
ATOM 1009 O O . THR A 1 130 ? -8.358 -3.994 14.626 1.00 95.00 130 THR A O 1
ATOM 1012 N N . PRO A 1 131 ? -8.562 -2.918 16.592 1.00 94.19 131 PRO A N 1
ATOM 1013 C CA . PRO A 1 131 ? -8.586 -1.583 15.985 1.00 94.19 131 PRO A CA 1
ATOM 1014 C C . PRO A 1 131 ? -7.365 -1.305 15.101 1.00 94.19 131 PRO A C 1
ATOM 1016 O O . PRO A 1 131 ? -7.476 -0.663 14.058 1.00 94.19 131 PRO A O 1
ATOM 1019 N N . PHE A 1 132 ? -6.205 -1.846 15.488 1.00 96.62 132 PHE A N 1
ATOM 1020 C CA . PHE A 1 132 ? -4.982 -1.789 14.695 1.00 96.62 132 PHE A CA 1
ATOM 1021 C C . PHE A 1 132 ? -5.153 -2.425 13.315 1.00 96.62 132 PHE A C 1
ATOM 1023 O O . PHE A 1 132 ? -4.798 -1.810 12.315 1.00 96.62 132 PHE A O 1
ATOM 1030 N N . LEU A 1 133 ? -5.712 -3.636 13.251 1.00 95.75 133 LEU A N 1
ATOM 1031 C CA . LEU A 1 133 ? -5.884 -4.374 12.001 1.00 95.75 133 LEU A CA 1
ATOM 1032 C C . LEU A 1 133 ? -6.931 -3.733 11.087 1.00 95.75 133 LEU A C 1
ATOM 1034 O O . LEU A 1 133 ? -6.741 -3.707 9.873 1.00 95.75 133 LEU A O 1
ATOM 1038 N N . PHE A 1 134 ? -7.989 -3.143 11.649 1.00 95.44 134 PHE A N 1
ATOM 1039 C CA . PHE A 1 134 ? -8.929 -2.325 10.874 1.00 95.44 134 PHE A CA 1
ATOM 1040 C C . PHE A 1 134 ? -8.259 -1.085 10.281 1.00 95.44 134 PHE A C 1
ATOM 1042 O O . PHE A 1 134 ? -8.461 -0.782 9.103 1.00 95.44 134 PHE A O 1
ATOM 1049 N N . GLY A 1 135 ? -7.426 -0.403 11.071 1.00 96.06 135 GLY A N 1
ATOM 1050 C CA . GLY A 1 135 ? -6.575 0.681 10.593 1.00 96.06 135 GLY A CA 1
ATOM 1051 C C . GLY A 1 135 ? -5.661 0.229 9.461 1.00 96.06 135 GLY A C 1
ATOM 1052 O O . GLY A 1 135 ? -5.684 0.811 8.381 1.00 96.06 135 GLY A O 1
ATOM 1053 N N . LEU A 1 136 ? -4.907 -0.845 9.695 1.00 96.25 136 LEU A N 1
ATOM 1054 C CA . LEU A 1 136 ? -3.960 -1.428 8.748 1.00 96.25 136 LEU A CA 1
ATOM 1055 C C . LEU A 1 136 ? -4.630 -1.789 7.427 1.00 96.25 136 LEU A C 1
ATOM 1057 O O . LEU A 1 136 ? -4.150 -1.378 6.375 1.00 96.25 136 LEU A O 1
ATOM 1061 N N . LEU A 1 137 ? -5.757 -2.499 7.484 1.00 96.31 137 LEU A N 1
ATOM 1062 C CA . LEU A 1 137 ? -6.527 -2.882 6.307 1.00 96.31 137 LEU A CA 1
ATOM 1063 C C . LEU A 1 137 ? -7.033 -1.653 5.547 1.00 96.31 137 LEU A C 1
ATOM 1065 O O . LEU A 1 137 ? -6.869 -1.578 4.333 1.00 96.31 137 LEU A O 1
ATOM 1069 N N . SER A 1 138 ? -7.605 -0.675 6.251 1.00 95.38 138 SER A N 1
ATOM 1070 C CA . SER A 1 138 ? -8.139 0.545 5.630 1.00 95.38 138 SER A CA 1
ATOM 1071 C C . SER A 1 138 ? -7.040 1.368 4.955 1.00 95.38 138 SER A C 1
ATOM 1073 O O . SER A 1 138 ? -7.212 1.809 3.820 1.00 95.38 138 SER A O 1
ATOM 1075 N N . GLY A 1 139 ? -5.894 1.531 5.624 1.00 95.06 139 GLY A N 1
ATOM 1076 C CA . GLY A 1 139 ? -4.716 2.188 5.060 1.00 95.06 139 GLY A CA 1
ATOM 1077 C C . GLY A 1 139 ? -4.193 1.458 3.826 1.00 95.06 139 GLY A C 1
ATOM 1078 O O . GLY A 1 139 ? -3.961 2.092 2.804 1.00 95.06 139 GLY A O 1
ATOM 1079 N N . TYR A 1 140 ? -4.095 0.127 3.879 1.00 94.31 140 TYR A N 1
ATOM 1080 C CA . TYR A 1 140 ? -3.650 -0.694 2.749 1.00 94.31 140 TYR A CA 1
ATOM 1081 C C . TYR A 1 140 ? -4.601 -0.564 1.550 1.00 94.31 140 TYR A C 1
ATOM 1083 O O . TYR A 1 140 ? -4.168 -0.330 0.422 1.00 94.31 140 TYR A O 1
ATOM 1091 N N . VAL A 1 141 ? -5.914 -0.674 1.769 1.00 94.31 141 VAL A N 1
ATOM 1092 C CA . VAL A 1 141 ? -6.907 -0.509 0.696 1.00 94.31 141 VAL A CA 1
ATOM 1093 C C . VAL A 1 141 ? -6.794 0.875 0.066 1.00 94.31 141 VAL A C 1
ATOM 1095 O O . VAL A 1 141 ? -6.784 0.983 -1.161 1.00 94.31 141 VAL A O 1
ATOM 1098 N N . LEU A 1 142 ? -6.677 1.926 0.882 1.00 93.25 142 LEU A N 1
ATOM 1099 C CA . LEU A 1 142 ? -6.479 3.288 0.394 1.00 93.25 142 LEU A CA 1
ATOM 1100 C C . LEU A 1 142 ? -5.197 3.397 -0.435 1.00 93.25 142 LEU A C 1
ATOM 1102 O O . LEU A 1 142 ? -5.240 3.936 -1.538 1.00 93.25 142 LEU A O 1
ATOM 1106 N N . HIS A 1 143 ? -4.095 2.838 0.062 1.00 91.38 143 HIS A N 1
ATOM 1107 C CA . HIS A 1 143 ? -2.807 2.810 -0.624 1.00 91.38 143 HIS A CA 1
ATOM 1108 C C . HIS A 1 143 ? -2.908 2.211 -2.026 1.00 91.38 143 HIS A C 1
ATOM 1110 O O . HIS A 1 143 ? -2.627 2.879 -3.021 1.00 91.38 143 HIS A O 1
ATOM 1116 N N . LEU A 1 144 ? -3.420 0.980 -2.119 1.00 88.62 144 LEU A N 1
ATOM 1117 C CA . LEU A 1 144 ? -3.619 0.306 -3.401 1.00 88.62 144 LEU A CA 1
ATOM 1118 C C . LEU A 1 144 ? -4.600 1.056 -4.305 1.00 88.62 144 LEU A C 1
ATOM 1120 O O . LEU A 1 144 ? -4.408 1.090 -5.518 1.00 88.62 144 LEU A O 1
ATOM 1124 N N . SER A 1 145 ? -5.641 1.669 -3.740 1.00 88.88 145 SER A N 1
ATOM 1125 C CA . SER A 1 145 ? -6.612 2.446 -4.516 1.00 88.88 145 SER A CA 1
ATOM 1126 C C . SER A 1 145 ? -5.956 3.670 -5.154 1.00 88.88 145 SER A C 1
ATOM 1128 O O . SER A 1 145 ? -6.154 3.926 -6.342 1.00 88.88 145 SER A O 1
ATOM 1130 N N . LEU A 1 146 ? -5.129 4.393 -4.395 1.00 86.94 146 LEU A N 1
ATOM 1131 C CA . LEU A 1 146 ? -4.359 5.533 -4.892 1.00 86.94 146 LEU A CA 1
ATOM 1132 C C . LEU A 1 146 ? -3.387 5.112 -6.001 1.00 86.94 146 LEU A C 1
ATOM 1134 O O . LEU A 1 146 ? -3.289 5.794 -7.025 1.00 86.94 146 LEU A O 1
ATOM 1138 N N . ASP A 1 147 ? -2.751 3.953 -5.848 1.00 81.44 147 ASP A N 1
ATOM 1139 C CA . ASP A 1 147 ? -1.896 3.369 -6.879 1.00 81.44 147 ASP A CA 1
ATOM 1140 C C . ASP A 1 147 ? -2.671 2.970 -8.141 1.00 81.44 147 ASP A C 1
ATOM 1142 O O . ASP A 1 147 ? -2.210 3.220 -9.256 1.00 81.44 147 ASP A O 1
ATOM 1146 N N . MET A 1 148 ? -3.866 2.393 -7.996 1.00 79.12 148 MET A N 1
ATOM 1147 C CA . MET A 1 148 ? -4.717 1.990 -9.122 1.00 79.12 148 MET A CA 1
ATOM 1148 C C . MET A 1 148 ? -5.308 3.181 -9.882 1.00 79.12 148 MET A C 1
ATOM 1150 O O . MET A 1 148 ? -5.506 3.096 -11.094 1.00 79.12 148 MET A O 1
ATOM 1154 N N . MET A 1 149 ? -5.584 4.294 -9.195 1.00 78.25 149 MET A N 1
ATOM 1155 C CA . MET A 1 149 ? -6.058 5.536 -9.821 1.00 78.25 149 MET A CA 1
ATOM 1156 C C . MET A 1 149 ? -4.996 6.174 -10.726 1.00 78.25 149 MET A C 1
ATOM 1158 O O . MET A 1 149 ? -5.315 6.993 -11.600 1.00 78.25 149 MET A O 1
ATOM 1162 N N . ARG A 1 150 ? -3.723 5.796 -10.564 1.00 68.75 150 ARG A N 1
ATOM 1163 C CA . ARG A 1 150 ? -2.676 6.178 -11.502 1.00 68.75 150 ARG A CA 1
ATOM 1164 C C . ARG A 1 150 ? -2.884 5.437 -12.818 1.00 68.75 150 ARG A C 1
ATOM 1166 O O . ARG A 1 150 ? -3.224 4.262 -12.866 1.00 68.75 150 ARG A O 1
ATOM 1173 N N . HIS A 1 151 ? -2.656 6.136 -13.925 1.00 59.62 151 HIS A N 1
ATOM 1174 C CA . HIS A 1 151 ? -2.704 5.528 -15.248 1.00 59.62 151 HIS A CA 1
ATOM 1175 C C . HIS A 1 151 ? -1.764 4.313 -15.297 1.00 59.62 151 HIS A C 1
ATOM 1177 O O . HIS A 1 151 ? -0.552 4.484 -15.377 1.00 59.62 151 HIS A O 1
ATOM 1183 N N . GLN A 1 152 ? -2.337 3.103 -15.313 1.00 59.00 152 GLN A N 1
ATOM 1184 C CA . GLN A 1 152 ? -1.656 1.796 -15.369 1.00 59.00 152 GLN A CA 1
ATOM 1185 C C . GLN A 1 152 ? -0.865 1.564 -16.674 1.00 59.00 152 GLN A C 1
ATOM 1187 O O . GLN A 1 152 ? -0.554 0.436 -17.044 1.00 59.00 152 GLN A O 1
ATOM 1192 N N . HIS A 1 153 ? -0.536 2.627 -17.405 1.00 56.34 153 HIS A N 1
ATOM 1193 C CA . HIS A 1 153 ? 0.095 2.551 -18.713 1.00 56.34 153 HIS A CA 1
ATOM 1194 C C . HIS A 1 153 ? 1.542 2.052 -18.628 1.00 56.34 153 HIS A C 1
ATOM 1196 O O . HIS A 1 153 ? 2.045 1.568 -19.639 1.00 56.34 153 HIS A O 1
ATOM 1202 N N . GLU A 1 154 ? 2.164 2.104 -17.443 1.00 63.91 154 GLU A N 1
ATOM 1203 C CA . GLU A 1 154 ? 3.546 1.672 -17.202 1.00 63.91 154 GLU A CA 1
ATOM 1204 C C . GLU A 1 154 ? 3.688 0.134 -17.095 1.00 63.91 154 GLU A C 1
ATOM 1206 O O . GLU A 1 154 ? 4.723 -0.425 -17.471 1.00 63.91 154 GLU A O 1
ATOM 1211 N N . PHE A 1 155 ? 2.650 -0.578 -16.639 1.00 73.75 155 PHE A N 1
ATOM 1212 C CA . PHE A 1 155 ? 2.702 -2.027 -16.402 1.00 73.75 155 PHE A CA 1
ATOM 1213 C C . PHE A 1 155 ? 2.202 -2.830 -17.606 1.00 73.75 155 PHE A C 1
ATOM 1215 O O . PHE A 1 155 ? 1.314 -2.406 -18.344 1.00 73.75 155 PHE A O 1
ATOM 1222 N N . ARG A 1 156 ? 2.762 -4.028 -17.813 1.00 68.81 156 ARG A N 1
ATOM 1223 C CA . ARG A 1 156 ? 2.355 -4.913 -18.920 1.00 68.81 156 ARG A CA 1
ATOM 1224 C C . ARG A 1 156 ? 1.011 -5.606 -18.712 1.00 68.81 156 ARG A C 1
ATOM 1226 O O . ARG A 1 156 ? 0.389 -6.000 -19.690 1.00 68.81 156 ARG A O 1
ATOM 1233 N N . SER A 1 157 ? 0.592 -5.799 -17.465 1.00 76.88 157 SER A N 1
ATOM 1234 C CA . SER A 1 157 ? -0.616 -6.548 -17.119 1.00 76.88 157 SER A CA 1
ATOM 1235 C C . SER A 1 157 ? -1.189 -6.051 -15.788 1.00 76.88 157 SER A C 1
ATOM 1237 O O . SER A 1 157 ? -0.401 -5.746 -14.890 1.00 76.88 157 SER A O 1
ATOM 1239 N N . PRO A 1 158 ? -2.525 -6.022 -15.608 1.00 75.56 158 PRO A N 1
ATOM 1240 C CA . PRO A 1 158 ? -3.147 -5.748 -14.308 1.00 75.56 158 PRO A CA 1
ATOM 1241 C C . PRO A 1 158 ? -2.791 -6.810 -13.254 1.00 75.56 158 PRO A C 1
ATOM 1243 O O . PRO A 1 158 ? -2.812 -6.530 -12.059 1.00 75.56 158 PRO A O 1
ATOM 1246 N N . LEU A 1 159 ? -2.365 -8.004 -13.690 1.00 80.44 159 LEU A N 1
ATOM 1247 C CA . LEU A 1 159 ? -1.843 -9.061 -12.818 1.00 80.44 159 LEU A CA 1
ATOM 1248 C C . LEU A 1 159 ? -0.541 -8.661 -12.116 1.00 80.44 159 LEU A C 1
ATOM 1250 O O . LEU A 1 159 ? -0.078 -9.388 -11.245 1.00 80.44 159 LEU A O 1
ATOM 1254 N N . PHE A 1 160 ? 0.048 -7.510 -12.459 1.00 82.31 160 PHE A N 1
ATOM 1255 C CA . PHE A 1 160 ? 1.218 -6.975 -11.777 1.00 82.31 160 PHE A CA 1
ATOM 1256 C C . PHE A 1 160 ? 1.037 -6.919 -10.258 1.00 82.31 160 PHE A C 1
ATOM 1258 O O . PHE A 1 160 ? 2.008 -7.184 -9.563 1.00 82.31 160 PHE A O 1
ATOM 1265 N N . TYR A 1 161 ? -0.171 -6.646 -9.750 1.00 83.38 161 TYR A N 1
ATOM 1266 C CA . TYR A 1 161 ? -0.477 -6.598 -8.313 1.00 83.38 161 TYR A CA 1
ATOM 1267 C C . TYR A 1 161 ? -0.575 -7.980 -7.637 1.00 83.38 161 TYR A C 1
ATOM 1269 O O . TYR A 1 161 ? -0.710 -8.059 -6.419 1.00 83.38 161 TYR A O 1
ATOM 1277 N N . LEU A 1 162 ? -0.485 -9.086 -8.380 1.00 86.56 162 LEU A N 1
ATOM 1278 C CA . LEU A 1 162 ? -0.371 -10.426 -7.804 1.00 86.56 162 LEU A CA 1
ATOM 1279 C C . LEU A 1 162 ? 1.099 -10.754 -7.533 1.00 86.56 162 LEU A C 1
ATOM 1281 O O . LEU A 1 162 ? 1.930 -10.743 -8.445 1.00 86.56 162 LEU A O 1
ATOM 1285 N N . LEU A 1 163 ? 1.421 -11.106 -6.288 1.00 85.69 163 LEU A N 1
ATOM 1286 C CA . LEU A 1 163 ? 2.785 -11.487 -5.923 1.00 85.69 163 LEU A CA 1
ATOM 1287 C C . LEU A 1 163 ? 3.202 -12.775 -6.642 1.00 85.69 163 LEU A C 1
ATOM 1289 O O . LEU A 1 163 ? 4.304 -12.825 -7.188 1.00 85.69 163 LEU A O 1
ATOM 1293 N N . SER A 1 164 ? 2.304 -13.756 -6.767 1.00 86.06 164 SER A N 1
ATOM 1294 C CA . SER A 1 164 ? 2.541 -14.981 -7.542 1.00 86.06 164 SER A CA 1
ATOM 1295 C C . SER A 1 164 ? 2.877 -14.701 -9.011 1.00 86.06 164 SER A C 1
ATOM 1297 O O . SER A 1 164 ? 3.755 -15.349 -9.584 1.00 86.06 164 SER A O 1
ATOM 1299 N N . TYR A 1 165 ? 2.240 -13.699 -9.629 1.00 85.94 165 TYR A N 1
ATOM 1300 C CA . TYR A 1 165 ? 2.553 -13.287 -11.002 1.00 85.94 165 TYR A CA 1
ATOM 1301 C C . TYR A 1 165 ? 3.939 -12.637 -11.101 1.00 85.94 165 TYR A C 1
ATOM 1303 O O . TYR A 1 165 ? 4.692 -12.889 -12.046 1.00 85.94 165 TYR A O 1
ATOM 1311 N N . ARG A 1 166 ? 4.321 -11.813 -10.119 1.00 86.50 166 ARG A N 1
ATOM 1312 C CA . ARG A 1 166 ? 5.672 -11.235 -10.075 1.00 86.50 166 ARG A CA 1
ATOM 1313 C C . ARG A 1 166 ? 6.737 -12.308 -9.837 1.00 86.50 166 ARG A C 1
ATOM 1315 O O . ARG A 1 166 ? 7.777 -12.280 -10.500 1.00 86.50 166 ARG A O 1
ATOM 1322 N N . LEU A 1 167 ? 6.452 -13.278 -8.969 1.00 85.50 167 LEU A N 1
ATOM 1323 C CA . LEU A 1 167 ? 7.333 -14.402 -8.658 1.00 85.50 167 LEU A CA 1
ATOM 1324 C C . LEU A 1 167 ? 7.537 -15.319 -9.871 1.00 85.50 167 LEU A C 1
ATOM 1326 O O . LEU A 1 167 ? 8.677 -15.652 -10.188 1.00 85.50 167 LEU A O 1
ATOM 1330 N N . SER A 1 168 ? 6.473 -15.654 -10.610 1.00 86.12 168 SER A N 1
ATOM 1331 C CA . SER A 1 168 ? 6.564 -16.476 -11.829 1.00 86.12 168 SER A CA 1
ATOM 1332 C C . SER A 1 168 ? 7.362 -15.795 -12.949 1.00 86.12 168 SER A C 1
ATOM 1334 O O . SER A 1 168 ? 8.018 -16.453 -13.756 1.00 86.12 168 SER A O 1
ATOM 1336 N N . ASN A 1 169 ? 7.396 -14.461 -12.953 1.00 84.06 169 ASN A N 1
ATOM 1337 C CA . ASN A 1 169 ? 8.249 -13.663 -13.833 1.00 84.06 169 ASN A CA 1
ATOM 1338 C C . ASN A 1 169 ? 9.666 -13.420 -13.273 1.00 84.06 169 ASN A C 1
ATOM 1340 O O . ASN A 1 169 ? 10.469 -12.728 -13.913 1.00 84.06 169 ASN A O 1
ATOM 1344 N N . GLY A 1 170 ? 9.996 -13.982 -12.105 1.00 82.31 170 GLY A N 1
ATOM 1345 C CA . GLY A 1 170 ? 11.293 -13.853 -11.438 1.00 82.31 170 GLY A CA 1
ATOM 1346 C C . GLY A 1 170 ? 11.603 -12.430 -10.971 1.00 82.31 170 GLY A C 1
ATOM 1347 O O . GLY A 1 170 ? 12.771 -12.041 -10.933 1.00 82.31 170 GLY A O 1
ATOM 1348 N N . PHE A 1 171 ? 10.566 -11.628 -10.708 1.00 81.31 171 PHE A N 1
ATOM 1349 C CA . PHE A 1 171 ? 10.644 -10.202 -10.371 1.00 8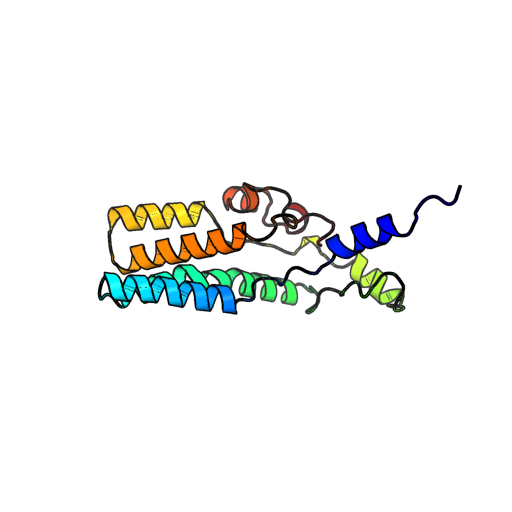1.31 171 PHE A CA 1
ATOM 1350 C C . PHE A 1 171 ? 11.347 -9.335 -11.420 1.00 81.31 171 PHE A C 1
ATOM 1352 O O . PHE A 1 171 ? 11.714 -8.197 -11.140 1.00 81.31 171 PHE A O 1
ATOM 1359 N N . ARG A 1 172 ? 11.551 -9.847 -12.637 1.00 78.56 172 ARG A N 1
ATOM 1360 C CA . ARG A 1 172 ? 12.340 -9.168 -13.664 1.00 78.56 172 ARG A CA 1
ATOM 1361 C C . ARG A 1 172 ? 11.627 -7.922 -14.173 1.00 78.56 172 ARG A C 1
ATOM 1363 O O . ARG A 1 172 ? 10.577 -8.014 -14.811 1.00 78.56 172 ARG A O 1
ATOM 1370 N N . ARG A 1 173 ? 12.245 -6.756 -13.969 1.00 74.38 173 ARG A N 1
ATOM 1371 C CA . ARG A 1 173 ? 11.696 -5.461 -14.390 1.00 74.38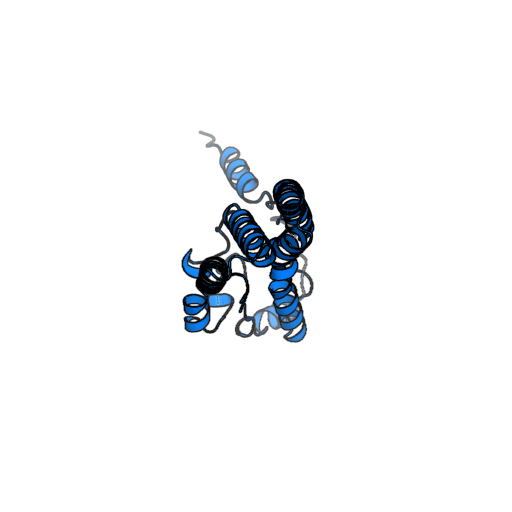 173 ARG A CA 1
ATOM 1372 C C . ARG A 1 173 ? 11.355 -5.410 -15.878 1.00 74.38 173 ARG A C 1
ATOM 1374 O O . ARG A 1 173 ? 10.293 -4.912 -16.234 1.00 74.38 173 ARG A O 1
ATOM 1381 N N . ASP A 1 174 ? 12.201 -5.988 -16.729 1.00 73.12 174 ASP A N 1
ATOM 1382 C CA . ASP A 1 174 ? 12.006 -6.014 -18.184 1.00 73.12 174 ASP A CA 1
ATOM 1383 C C . ASP A 1 174 ? 10.829 -6.888 -18.653 1.00 73.12 174 ASP A C 1
ATOM 1385 O O . ASP A 1 174 ? 10.373 -6.776 -19.792 1.00 73.12 174 ASP A O 1
ATOM 1389 N N . ARG A 1 175 ? 10.326 -7.764 -17.777 1.00 77.12 175 ARG A N 1
ATOM 1390 C CA . ARG A 1 175 ? 9.146 -8.591 -18.043 1.00 77.12 175 ARG A CA 1
ATOM 1391 C C . ARG A 1 175 ? 7.855 -7.967 -17.526 1.00 77.12 175 ARG A C 1
ATOM 1393 O O . ARG A 1 175 ? 6.808 -8.225 -18.113 1.00 77.12 175 ARG A O 1
ATOM 1400 N N . LEU A 1 176 ? 7.938 -7.157 -16.471 1.00 79.38 176 LEU A N 1
ATOM 1401 C CA . LEU A 1 176 ? 6.788 -6.613 -15.741 1.00 79.38 176 LEU A CA 1
ATOM 1402 C C . LEU A 1 176 ? 6.379 -5.203 -16.200 1.00 79.38 176 LEU A C 1
ATOM 1404 O O . LEU A 1 176 ? 5.192 -4.874 -16.195 1.00 79.38 176 LEU A O 1
ATOM 1408 N N . ILE A 1 177 ? 7.346 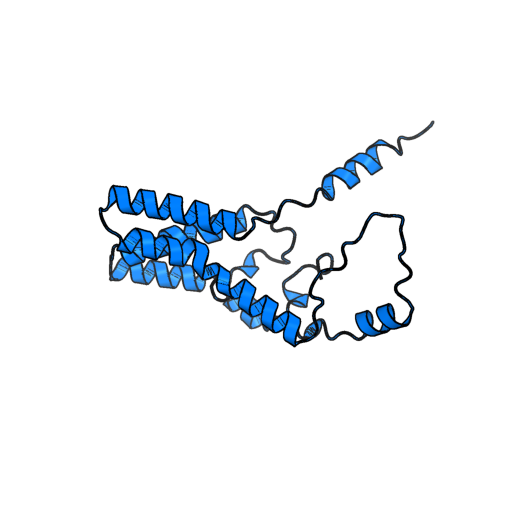-4.392 -16.629 1.00 78.38 177 ILE A N 1
ATOM 1409 C CA . ILE A 1 177 ? 7.143 -3.022 -17.119 1.00 78.38 177 ILE A CA 1
ATOM 1410 C C . ILE A 1 177 ? 7.209 -3.023 -18.649 1.00 78.38 177 ILE A C 1
ATOM 1412 O O . ILE A 1 177 ? 7.927 -3.833 -19.246 1.00 78.38 177 ILE A O 1
ATOM 1416 N N . LYS A 1 178 ? 6.437 -2.151 -19.308 1.00 72.00 178 LYS A N 1
ATOM 1417 C CA . LYS A 1 178 ? 6.500 -2.048 -20.770 1.00 72.00 178 LYS A CA 1
ATOM 1418 C C . LYS A 1 178 ? 7.851 -1.472 -21.231 1.00 72.00 178 LYS A C 1
ATOM 1420 O O . LYS A 1 178 ? 8.415 -0.634 -20.527 1.00 72.00 178 LYS A O 1
ATOM 1425 N N . PRO A 1 179 ? 8.383 -1.901 -22.392 1.00 65.81 179 PRO A N 1
ATOM 1426 C CA . PRO A 1 179 ? 9.707 -1.489 -22.861 1.00 65.81 179 PRO A CA 1
ATOM 1427 C C . PRO A 1 179 ? 9.893 0.026 -22.971 1.00 65.81 179 PRO A C 1
ATOM 1429 O O . PRO A 1 179 ? 10.983 0.515 -22.701 1.00 65.81 179 PRO A O 1
ATOM 1432 N N . GLU A 1 180 ? 8.834 0.762 -23.312 1.00 64.56 180 GLU A N 1
ATOM 1433 C CA . GLU A 1 180 ? 8.844 2.224 -23.418 1.00 64.56 180 GLU A CA 1
ATOM 1434 C C . GLU A 1 180 ? 9.103 2.958 -22.084 1.00 64.56 180 GLU A C 1
ATOM 1436 O O . GLU A 1 180 ? 9.417 4.145 -22.096 1.00 64.56 180 GLU A O 1
ATOM 1441 N N . TYR A 1 181 ? 9.024 2.267 -20.938 1.00 60.81 181 TYR A N 1
ATOM 1442 C CA . TYR A 1 181 ? 9.271 2.829 -19.601 1.00 60.81 181 TYR A CA 1
ATOM 1443 C C . TYR A 1 181 ? 10.525 2.245 -18.901 1.00 60.81 181 TYR A C 1
ATOM 1445 O O . TYR A 1 181 ? 10.698 2.432 -17.685 1.00 60.81 181 TYR A O 1
ATOM 1453 N N . LEU A 1 182 ? 11.395 1.532 -19.64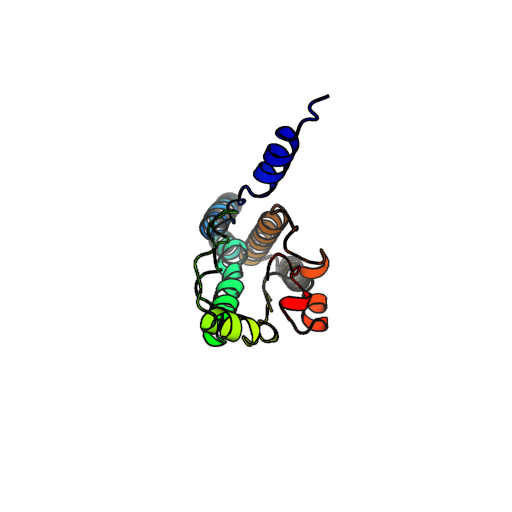0 1.00 58.19 182 LEU A N 1
ATOM 1454 C CA . LEU A 1 182 ? 12.648 0.914 -19.153 1.00 58.19 182 LEU A CA 1
ATOM 1455 C C . LEU A 1 182 ? 13.904 1.756 -19.422 1.00 58.19 182 LEU A C 1
ATOM 1457 O O . LEU A 1 182 ? 14.571 2.094 -18.417 1.00 58.19 182 LEU A O 1
#

Foldseek 3Di:
DPPDPPVVVVVVVVVPPPPPDPDLVNLQVVLQVLQVVLCVVPVDNLLSVLSNCQRRVLCCLVVVLLVVCVVLPHDPDDPDPPDPPDPPCPDPVNVVCVVPRPLQPRFRLSVSLAPVVLVVLVVVCVVVVDSNSNSNSSNNVNNNVVVVVPDPQFFPDPCLRHSVVCVVVVRGSPNTTDPVND

pLDDT: mean 73.35, std 20.55, range [31.62, 97.0]